Protein 9DEF (pdb70)

Structure (mmCIF, N/CA/C/O backbone):
data_9DEF
#
_entry.id   9DEF
#
_cell.length_a   31.157
_cell.length_b   46.019
_cell.length_c   92.941
_cell.angle_alpha   90.000
_cell.angle_beta   90.000
_cell.angle_gamma   90.000
#
_symmetry.space_group_name_H-M   'P 21 2 21'
#
loop_
_entity.id
_entity.type
_entity.pdbx_description
1 polymer Win
2 non-polymer 'ACETIC ACID'
3 non-polymer 'CHLORIDE ION'
4 water water
#
loop_
_atom_site.group_PDB
_atom_site.id
_atom_site.type_symbol
_atom_site.label_atom_id
_atom_site.label_alt_id
_atom_site.label_comp_id
_atom_site.label_asym_id
_atom_site.label_entity_id
_atom_site.label_seq_id
_atom_site.pdbx_PDB_ins_code
_atom_site.Cartn_x
_atom_site.Cartn_y
_atom_site.Cartn_z
_atom_site.occupancy
_atom_site.B_iso_or_equiv
_atom_site.auth_seq_id
_atom_site.auth_comp_id
_atom_site.auth_asym_id
_atom_site.auth_atom_id
_atom_site.pdbx_PDB_model_num
ATOM 1 N N . GLN A 1 11 ? 3.93000 3.08300 -7.08000 1.000 71.18214 8 GLN A N 1
ATOM 2 C CA . GLN A 1 11 ? 5.07100 3.15900 -6.17600 1.000 62.66315 8 GLN A CA 1
ATOM 3 C C . GLN A 1 11 ? 6.37500 2.80700 -6.87000 1.000 66.25763 8 GLN A C 1
ATOM 4 O O . GLN A 1 11 ? 6.54700 3.04000 -8.06800 1.000 71.58457 8 GLN A O 1
ATOM 10 N N . ALA A 1 12 ? 7.29800 2.24600 -6.09400 1.000 66.89324 9 ALA A N 1
ATOM 11 C CA . ALA A 1 12 ? 8.56100 1.72800 -6.61300 1.000 63.72799 9 ALA A CA 1
ATOM 12 C C . ALA A 1 12 ? 8.44900 0.26900 -7.01900 1.000 63.41630 9 ALA A C 1
ATOM 13 O O . ALA A 1 12 ? 9.39400 -0.50600 -6.83800 1.000 54.68866 9 ALA A O 1
ATOM 15 N N . VAL A 1 13 ? 7.30000 -0.12900 -7.57100 1.000 62.29204 10 VAL A N 1
ATOM 16 C CA . VAL A 1 13 ? 7.07600 -1.49800 -8.03000 1.000 62.09749 10 VAL A CA 1
ATOM 17 C C . VAL A 1 13 ? 7.60200 -1.65300 -9.44900 1.000 55.26920 10 VAL A C 1
ATOM 18 O O . VAL A 1 13 ? 7.37800 -2.68000 -10.10100 1.000 46.99800 10 VAL A O 1
ATOM 22 N N . GLU A 1 14 ? 8.28700 -0.62700 -9.94900 1.000 59.33762 11 GLU A N 1
ATOM 23 C CA . GLU A 1 14 ? 9.14200 -0.85500 -11.10200 1.000 59.81351 11 GLU A CA 1
ATOM 24 C C . GLU A 1 14 ? 10.34300 -1.71600 -10.74900 1.000 50.52327 11 GLU A C 1
ATOM 25 O O . GLU A 1 14 ? 11.06900 -2.13400 -11.65400 1.000 52.71062 11 GLU A O 1
ATOM 31 N N . ASP A 1 15 ? 10.57700 -1.96500 -9.45700 1.000 49.55475 12 ASP A N 1
ATOM 32 C CA . ASP A 1 15 ? 11.47800 -3.03900 -9.06100 1.000 57.93935 12 ASP A CA 1
ATOM 33 C C . ASP A 1 15 ? 10.97900 -4.37400 -9.58600 1.000 52.81104 12 ASP A C 1
ATOM 34 O O . ASP A 1 15 ? 11.75400 -5.16800 -10.13000 1.000 47.90277 12 ASP A O 1
ATOM 39 N N . PHE A 1 16 ? 9.67900 -4.63100 -9.43900 1.000 46.06540 13 PHE A N 1
ATOM 40 C CA . PHE A 1 16 ? 9.11200 -5.87100 -9.94700 1.000 46.53745 13 PHE A CA 1
ATOM 41 C C . PHE A 1 16 ? 9.33800 -6.00500 -11.44300 1.000 36.77282 13 PHE A C 1
ATOM 42 O O . PHE A 1 16 ? 9.79200 -7.04700 -11.92200 1.000 40.37143 13 PHE A O 1
ATOM 50 N N . LEU A 1 17 ? 8.99900 -4.96400 -12.20100 1.000 35.89191 14 LEU A N 1
ATOM 51 C CA . LEU A 1 17 ? 9.08400 -5.05600 -13.65300 1.000 39.48522 14 LEU A CA 1
ATOM 52 C C . LEU A 1 17 ? 10.51700 -5.26100 -14.12000 1.000 37.03549 14 LEU A C 1
ATOM 53 O O . LEU A 1 17 ? 10.75000 -5.90400 -15.15200 1.000 32.89039 14 LEU A O 1
ATOM 58 N N . ARG A 1 18 ? 11.48600 -4.73100 -13.37000 1.000 39.29317 15 ARG A N 1
ATOM 59 C CA . ARG A 1 18 ? 12.89400 -4.89600 -13.71700 1.000 42.68212 15 ARG A CA 1
ATOM 60 C C . ARG A 1 18 ? 13.34000 -6.33900 -13.52200 1.000 31.39574 15 ARG A C 1
ATOM 61 O O . ARG A 1 18 ? 13.75600 -7.00500 -14.47500 1.000 36.87649 15 ARG A O 1
ATOM 69 N N . VAL A 1 19 ? 13.25000 -6.84300 -12.29100 1.000 35.10178 16 VAL A N 1
ATOM 70 C CA . VAL A 1 19 ? 13.70900 -8.19900 -12.01200 1.000 36.06044 16 VAL A CA 1
ATOM 71 C C . VAL A 1 19 ? 12.84600 -9.22600 -12.73100 1.000 31.83892 16 VAL A C 1
ATOM 72 O O . VAL A 1 19 ? 13.33700 -10.29900 -13.09600 1.000 29.77344 16 VAL A O 1
ATOM 76 N N . HIS A 1 20 ? 11.55900 -8.93500 -12.95000 1.000 31.10286 17 HIS A N 1
ATOM 77 C CA . HIS A 1 20 ? 10.71700 -9.87700 -13.69200 1.000 25.48761 17 HIS A CA 1
ATOM 78 C C . HIS A 1 20 ? 11.24400 -10.06500 -15.10700 1.000 25.83660 17 HIS A C 1
ATOM 79 O O . HIS A 1 20 ? 11.53800 -11.18500 -15.53700 1.000 29.88259 17 HIS A O 1
ATOM 86 N N . SER A 1 21 ? 11.40800 -8.96300 -15.83000 1.000 24.02829 18 SER A N 1
ATOM 87 C CA . SER A 1 21 ? 11.98000 -9.00200 -17.16700 1.000 25.01807 18 SER A CA 1
ATOM 88 C C . SER A 1 21 ? 13.34800 -9.68400 -17.16300 1.000 27.63187 18 SER A C 1
ATOM 89 O O . SER A 1 21 ? 13.66400 -10.47400 -18.05900 1.000 25.34839 18 SER A O 1
ATOM 92 N N . GLU A 1 22 ? 14.16400 -9.40900 -16.14500 1.000 35.30071 19 GLU A N 1
ATOM 93 C CA . GLU A 1 22 ? 15.52000 -9.94900 -16.10500 1.000 30.21172 19 GLU A CA 1
ATOM 94 C C . GLU A 1 22 ? 15.51000 -11.47100 -15.98000 1.000 29.06322 19 GLU A C 1
ATOM 95 O O . GLU A 1 22 ? 16.20800 -12.17300 -16.72100 1.000 28.62210 19 GLU A O 1
ATOM 101 N N . LEU A 1 23 ? 14.72400 -12.00500 -15.05100 1.000 25.71829 20 LEU A N 1
ATOM 102 C CA . LEU A 1 23 ? 14.68100 -13.45200 -14.92000 1.000 25.16576 20 LEU A CA 1
ATOM 103 C C . LEU A 1 23 ? 14.01100 -14.07500 -16.13200 1.000 21.51389 20 LEU A C 1
ATOM 104 O O . LEU A 1 23 ? 14.46300 -15.10700 -16.62900 1.000 26.58682 20 LEU A O 1
ATOM 109 N N . VAL A 1 24 ? 12.92700 -13.46600 -16.62000 1.000 22.59723 21 VAL A N 1
ATOM 110 C CA . VAL A 1 24 ? 12.14900 -14.09800 -17.68200 1.000 23.15554 21 VAL A CA 1
ATOM 111 C C . VAL A 1 24 ? 12.99000 -14.27300 -18.93700 1.000 26.33393 21 VAL A C 1
ATOM 112 O O . VAL A 1 24 ? 13.02600 -15.36200 -19.52300 1.000 22.54761 21 VAL A O 1
ATOM 116 N N . HIS A 1 25 ? 13.68100 -13.21200 -19.37900 1.000 23.03649 22 HIS A N 1
ATOM 117 C CA . HIS A 1 25 ? 14.40500 -13.35900 -20.63600 1.000 22.77259 22 HIS A CA 1
ATOM 118 C C . HIS A 1 25 ? 15.56700 -14.32900 -20.47200 1.000 24.87360 22 HIS A C 1
ATOM 119 O O . HIS A 1 25 ? 15.85200 -15.10500 -21.39200 1.000 23.49692 22 HIS A O 1
ATOM 126 N N . ARG A 1 26 ? 16.18100 -14.35800 -19.28600 1.000 22.59368 23 ARG A N 1
ATOM 127 C CA A ARG A 1 26 ? 17.24100 -15.32300 -19.01600 0.505 27.18352 23 ARG A CA 1
ATOM 128 C CA B ARG A 1 26 ? 17.24400 -15.32300 -19.03200 0.495 27.16011 23 ARG A CA 1
ATOM 129 C C . ARG A 1 26 ? 16.71100 -16.75100 -19.10200 1.000 21.60305 23 ARG A C 1
ATOM 130 O O . ARG A 1 26 ? 17.25100 -17.59000 -19.83000 1.000 24.63270 23 ARG A O 1
ATOM 145 N N . LEU A 1 27 ? 15.63100 -17.04900 -18.36400 1.000 24.85563 24 LEU A N 1
ATOM 146 C CA . LEU A 1 27 ? 15.10300 -18.40700 -18.37700 1.000 24.52933 24 LEU A CA 1
ATOM 147 C C . LEU A 1 27 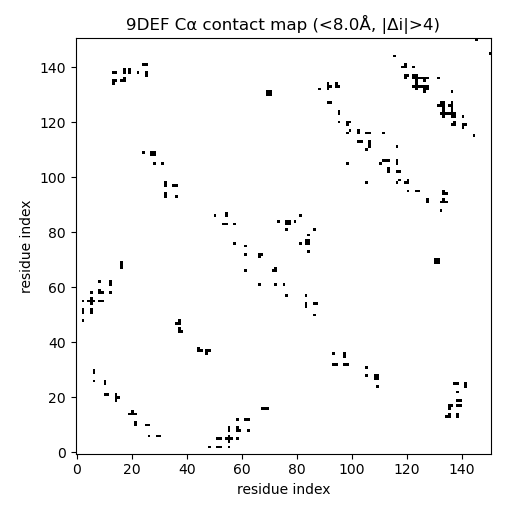? 14.52400 -18.77700 -19.73700 1.000 22.83676 24 LEU A C 1
ATOM 148 O O . LEU A 1 27 ? 14.53700 -19.95200 -20.11800 1.000 23.29374 24 LEU A O 1
ATOM 153 N N . ALA A 1 28 ? 14.03900 -17.79600 -20.49200 1.000 24.22844 25 ALA A N 1
ATOM 154 C CA . ALA A 1 28 ? 13.47300 -18.10500 -21.80000 1.000 24.01821 25 ALA A CA 1
ATOM 155 C C . ALA A 1 28 ? 14.54900 -18.48300 -22.80300 1.000 23.67671 25 ALA A C 1
ATOM 156 O O . ALA A 1 28 ? 14.26000 -19.17700 -23.78300 1.000 21.08566 25 ALA A O 1
ATOM 158 N N . GLY A 1 29 ? 15.76400 -17.97200 -22.62100 1.000 21.31581 26 GLY A N 1
ATOM 159 C CA . GLY A 1 29 ? 16.77700 -18.13100 -23.64500 1.000 23.49545 26 GLY A CA 1
ATOM 160 C C . GLY A 1 29 ? 16.73800 -17.08500 -24.73800 1.000 23.99163 26 GLY A C 1
ATOM 161 O O . GLY A 1 29 ? 17.28500 -17.31600 -25.82500 1.000 22.22782 26 GLY A O 1
ATOM 162 N N . ASP A 1 30 ? 16.11800 -15.90900 -24.46900 1.000 20.19058 27 ASP A N 1
ATOM 163 C CA . ASP A 1 30 ? 15.83700 -14.84000 -25.40100 1.000 23.51167 27 ASP A CA 1
ATOM 164 C C . ASP A 1 30 ? 16.63300 -13.59100 -25.04300 1.000 21.12106 27 ASP A C 1
ATOM 165 O O . ASP A 1 30 ? 16.92300 -13.35400 -23.86400 1.000 20.51101 27 ASP A O 1
ATOM 170 N N . PRO A 1 31 ? 16.93800 -12.74300 -26.01700 1.000 22.68515 28 PRO A N 1
ATOM 171 C CA . PRO A 1 31 ? 17.47600 -11.41700 -25.70400 1.000 27.68774 28 PRO A CA 1
ATOM 172 C C . PRO A 1 31 ? 16.37600 -10.53400 -25.13800 1.000 29.00890 28 PRO A C 1
ATOM 173 O O . PRO A 1 31 ? 15.18700 -10.80900 -25.36400 1.000 24.31616 28 PRO A O 1
ATOM 177 N N . PRO A 1 32 ? 16.73100 -9.48800 -24.38700 1.000 26.70956 29 PRO A N 1
ATOM 178 C CA . PRO A 1 32 ? 15.70600 -8.53000 -23.93100 1.000 27.14805 29 PRO A CA 1
ATOM 179 C C . PRO A 1 32 ? 14.89600 -8.03300 -25.10700 1.000 26.71218 29 PRO A C 1
ATOM 180 O O . PRO A 1 32 ? 15.41300 -7.91200 -26.21600 1.000 27.35408 29 PRO A O 1
ATOM 184 N N . ASP A 1 33 ? 13.60600 -7.77900 -24.86200 1.000 27.78289 30 ASP A N 1
ATOM 185 C CA . ASP A 1 33 ? 12.64100 -7.42600 -25.90400 1.000 27.07459 30 ASP A CA 1
ATOM 186 C C . ASP A 1 33 ? 11.77200 -6.27600 -25.41100 1.000 28.08077 30 ASP A C 1
ATOM 187 O O . ASP A 1 33 ? 11.04200 -6.42400 -24.42300 1.000 25.50923 30 ASP A O 1
ATOM 192 N N . GLU A 1 34 ? 11.82100 -5.14200 -26.09200 1.000 27.66698 31 GLU A N 1
ATOM 193 C CA . GLU A 1 34 ? 11.00400 -3.99900 -25.70100 1.000 28.16402 31 GLU A CA 1
ATOM 194 C C . GLU A 1 34 ? 9.50100 -4.32800 -25.73300 1.000 29.31982 31 GLU A C 1
ATOM 195 O O . GLU A 1 34 ? 8.74100 -3.81600 -24.96100 1.000 29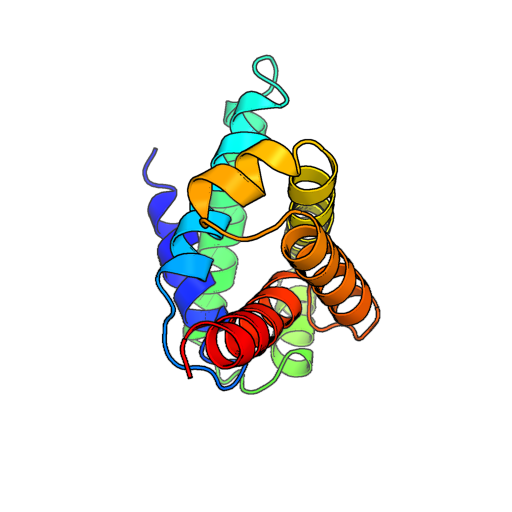.76673 31 GLU A O 1
ATOM 201 N N . LEU A 1 35 ? 9.08400 -5.17200 -26.65000 1.000 24.75898 32 LEU A N 1
ATOM 202 C CA . LEU A 1 35 ? 7.68800 -5.53600 -26.70700 1.000 28.64088 32 LEU A CA 1
ATOM 203 C C . LEU A 1 35 ? 7.23900 -6.29200 -25.47300 1.000 27.21924 32 LEU A C 1
ATOM 204 O O . LEU A 1 35 ? 6.15000 -6.12000 -25.02900 1.000 26.14821 32 LEU A O 1
ATOM 209 N N . PHE A 1 36 ? 8.08600 -7.13100 -24.91500 1.000 23.78308 33 PHE A N 1
ATOM 210 C CA . PHE A 1 36 ? 7.67200 -7.85000 -23.74400 1.000 29.73589 33 PHE A CA 1
ATOM 211 C C . PHE A 1 36 ? 7.56000 -6.89100 -22.59500 1.000 2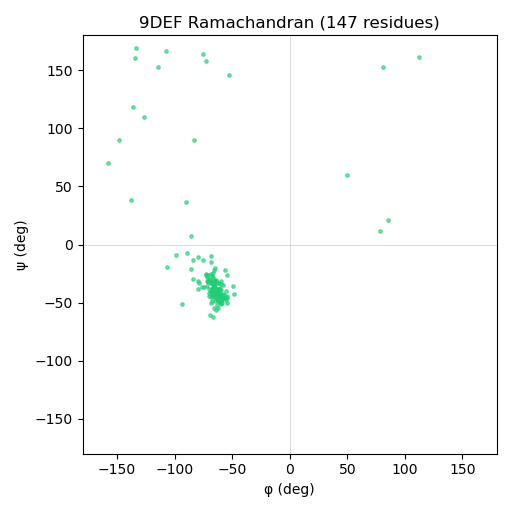6.35005 33 PHE A C 1
ATOM 212 O O . PHE A 1 36 ? 6.63700 -6.90400 -21.86300 1.000 22.29074 33 PHE A O 1
ATOM 220 N N . GLN A 1 37 ? 8.54800 -6.01300 -22.46200 1.000 26.32798 34 GLN A N 1
ATOM 221 C CA . GLN A 1 37 ? 8.54200 -5.02800 -21.38300 1.000 22.56317 34 GLN A CA 1
ATOM 222 C C . GLN A 1 37 ? 7.28100 -4.16200 -21.41200 1.000 23.13980 34 GLN A C 1
ATOM 223 O O . GLN A 1 37 ? 6.67800 -3.88600 -20.37500 1.000 24.55895 34 GLN A O 1
ATOM 229 N N . ARG A 1 38 ? 6.90000 -3.73600 -22.61200 1.000 20.48079 35 ARG A N 1
ATOM 230 C CA . ARG A 1 38 ? 5.71500 -2.91100 -22.79500 1.000 24.74202 35 ARG A CA 1
ATOM 231 C C . ARG A 1 38 ? 4.47200 -3.68500 -22.37800 1.000 25.77107 35 ARG A C 1
ATOM 232 O O . ARG A 1 38 ? 3.58900 -3.14800 -21.70900 1.000 24.11773 35 ARG A O 1
ATOM 240 N N . LEU A 1 39 ?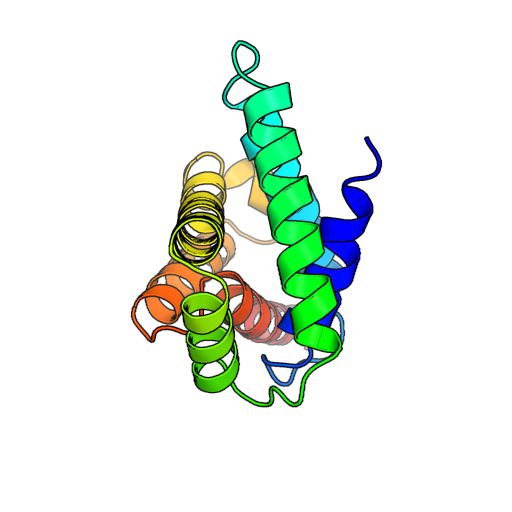 4.40500 -4.95200 -22.77400 1.000 24.77048 36 LEU A N 1
ATOM 241 C CA . LEU A 1 39 ? 3.26900 -5.79900 -22.42800 1.000 24.30507 36 LEU A CA 1
ATOM 242 C C . LEU A 1 39 ? 3.24200 -6.05700 -20.92500 1.000 24.94658 36 LEU A C 1
ATOM 243 O O . LEU A 1 39 ? 2.17700 -6.10700 -20.30900 1.000 25.47825 36 LEU A O 1
ATOM 248 N N . ASP A 1 40 ? 4.40500 -6.22800 -20.32600 1.000 24.16987 37 ASP A N 1
ATOM 249 C CA . ASP A 1 40 ? 4.50100 -6.47300 -18.90600 1.000 23.77205 37 ASP A CA 1
ATOM 250 C C . ASP A 1 40 ? 3.99800 -5.24300 -18.16000 1.000 27.12860 37 ASP A C 1
ATOM 251 O O . ASP A 1 40 ? 3.26100 -5.35200 -17.25800 1.000 30.36364 37 ASP A O 1
ATOM 256 N N . ARG A 1 41 ? 4.41300 -4.06900 -18.55400 1.000 29.91135 38 ARG A N 1
ATOM 257 C CA . ARG A 1 41 ? 3.90200 -2.87600 -17.88200 1.000 32.78890 38 ARG A CA 1
ATOM 258 C C . ARG A 1 41 ? 2.39000 -2.74900 -18.06100 1.000 29.36553 38 ARG A C 1
ATOM 259 O O . ARG A 1 41 ? 1.68400 -2.35800 -17.12600 1.000 30.33515 38 ARG A O 1
ATOM 267 N N . PHE A 1 42 ? 1.87700 -3.08500 -19.25300 1.000 31.44659 39 PHE A N 1
ATOM 268 C CA . PHE A 1 42 ? 0.43100 -3.04500 -19.49600 1.000 29.69828 39 PHE A CA 1
ATOM 269 C C . PHE A 1 42 ? -0.31800 -4.03000 -18.60500 1.000 33.33576 39 PHE A C 1
ATOM 270 O O . PHE A 1 42 ? -1.41600 -3.73000 -18.11400 1.000 30.83232 39 PHE A O 1
ATOM 278 N N . VAL A 1 43 ? 0.23800 -5.22800 -18.41900 1.000 25.54213 40 VAL A N 1
ATOM 279 C CA . VAL A 1 43 ? -0.39400 -6.21800 -17.55600 1.000 28.55231 40 VAL A CA 1
ATOM 280 C C . VAL A 1 43 ? -0.45500 -5.71500 -16.11700 1.000 31.21445 40 VAL A C 1
ATOM 281 O O . VAL A 1 43 ? -1.53200 -5.67400 -15.50700 1.000 34.11757 40 VAL A O 1
ATOM 285 N N . THR A 1 44 ? 0.69200 -5.28300 -15.56700 1.000 33.28027 41 THR A N 1
ATOM 286 C CA . THR A 1 44 ? 0.71100 -4.83100 -14.17600 1.000 31.26262 41 THR A CA 1
ATOM 287 C C . THR A 1 44 ? -0.18900 -3.61700 -13.96800 1.000 32.00471 41 THR A C 1
ATOM 288 O O . THR A 1 44 ? -0.79200 -3.46600 -12.89900 1.000 35.58119 41 THR A O 1
ATOM 292 N N . ASP A 1 45 ? -0.30600 -2.74400 -14.96900 1.000 34.36938 42 ASP A N 1
ATOM 293 C CA . ASP A 1 45 ? -1.24300 -1.63400 -14.82400 1.000 38.82783 42 ASP A CA 1
ATOM 294 C C . ASP A 1 45 ? -2.68400 -2.10600 -14.91900 1.000 41.09305 42 ASP A C 1
ATOM 295 O O . ASP A 1 45 ? -3.55700 -1.57000 -14.22700 1.000 42.94627 42 ASP A O 1
ATOM 300 N N . ALA A 1 46 ? -2.95300 -3.10600 -15.76000 1.000 35.65451 43 ALA A N 1
ATOM 301 C CA . ALA A 1 46 ? -4.30900 -3.63000 -15.86500 1.000 34.70053 43 ALA A CA 1
ATOM 302 C C . ALA A 1 46 ? -4.75000 -4.29700 -14.57200 1.000 39.88500 43 ALA A C 1
ATOM 303 O O . ALA A 1 46 ? -5.93000 -4.23000 -14.21200 1.000 40.17540 43 ALA A O 1
ATOM 305 N N . ILE A 1 47 ? -3.82500 -4.94400 -13.86500 1.000 40.74530 44 ILE A N 1
ATOM 306 C CA . ILE A 1 47 ? -4.16600 -5.56800 -12.59300 1.000 43.78014 44 ILE A CA 1
ATOM 307 C C . ILE A 1 47 ? -4.38600 -4.51200 -11.51300 1.000 47.29453 44 ILE A C 1
ATOM 308 O O . ILE A 1 47 ? -5.11700 -4.74400 -10.54400 1.000 49.30824 44 ILE A O 1
ATOM 313 N N . ILE A 1 48 ? -3.77300 -3.33700 -11.66400 1.000 47.58153 45 ILE A N 1
ATOM 314 C CA . ILE A 1 48 ? -3.94000 -2.26500 -10.68800 1.000 49.47869 45 ILE A CA 1
ATOM 315 C C . ILE A 1 48 ? -5.25600 -1.52000 -10.90600 1.000 58.64350 45 ILE A C 1
ATOM 316 O O . ILE A 1 48 ? -5.93700 -1.14700 -9.94500 1.000 65.33269 45 ILE A O 1
ATOM 321 N N . GLU A 1 49 ? -5.65300 -1.31100 -12.16300 1.000 56.78042 46 GLU A N 1
ATOM 322 C CA . GLU A 1 49 ? -6.92300 -0.65600 -12.45300 1.000 59.42259 46 GLU A CA 1
ATOM 323 C C . GLU A 1 49 ? -8.11300 -1.60700 -12.42600 1.000 63.97836 46 GLU A C 1
ATOM 324 O O . GLU A 1 49 ? -9.25800 -1.14100 -12.41600 1.000 69.49760 46 GLU A O 1
ATOM 330 N N . GLY A 1 50 ? -7.87500 -2.92000 -12.42600 1.000 59.51375 47 GLY A N 1
ATOM 331 C CA . GLY A 1 50 ? -8.97100 -3.87300 -12.39100 1.000 62.13481 47 GLY A CA 1
ATOM 332 C C . GLY A 1 50 ? -9.77800 -3.82400 -11.11300 1.000 67.24133 47 GLY A C 1
ATOM 333 O O . GLY A 1 50 ? -10.93000 -4.27400 -11.09600 1.000 68.03216 47 GLY A O 1
ATOM 334 N N . ASN A 1 51 ? -9.20300 -3.28000 -10.04300 1.000 65.79797 48 ASN A N 1
ATOM 335 C CA . ASN A 1 51 ? -9.88800 -3.18200 -8.75600 1.000 72.85643 48 ASN A CA 1
ATOM 336 C C . ASN A 1 51 ? -9.38900 -1.93100 -8.05400 1.000 69.26379 48 ASN A C 1
ATOM 337 O O . ASN A 1 51 ? -8.39800 -1.96700 -7.31300 1.000 75.66078 48 ASN A O 1
ATOM 342 N N . PRO A 1 52 ? -10.05000 -0.79000 -8.27000 1.000 72.94641 49 PRO A N 1
ATOM 343 C CA . PRO A 1 52 ? -9.62700 0.43000 -7.56800 1.000 71.85388 49 PRO A CA 1
ATOM 344 C C . PRO A 1 52 ? -9.95600 0.39100 -6.09000 1.000 71.92242 49 PRO A C 1
ATOM 345 O O . PRO A 1 52 ? -9.27800 1.05500 -5.29500 1.000 65.65717 49 PRO A O 1
ATOM 349 N N . GLU A 1 53 ? -10.98300 -0.37000 -5.70300 0.820 69.18437 50 GLU A N 1
ATOM 350 C CA . GLU A 1 53 ? -11.31900 -0.57200 -4.30200 0.820 72.36927 50 GLU A CA 1
ATOM 351 C C . GLU A 1 53 ? -10.27000 -1.39300 -3.56800 0.820 72.69715 50 GLU A C 1
ATOM 352 O O . GLU A 1 53 ? -10.27800 -1.41900 -2.33300 0.820 75.86736 50 GLU A O 1
ATOM 358 N N . ARG A 1 54 ? -9.37900 -2.06500 -4.29500 1.000 72.64859 51 ARG A N 1
ATOM 359 C CA . ARG A 1 54 ? -8.33700 -2.90600 -3.71500 1.000 69.88379 51 ARG A CA 1
ATOM 360 C C . ARG A 1 54 ? -7.02800 -2.69500 -4.45100 1.000 65.67767 51 ARG A C 1
ATOM 361 O O . ARG A 1 54 ? -6.27700 -3.64400 -4.69600 1.000 68.01817 51 ARG A O 1
ATOM 369 N N . ARG A 1 55 ? -6.74200 -1.45000 -4.82900 1.000 65.20987 52 ARG A N 1
ATOM 370 C CA . ARG A 1 55 ? -5.54900 -1.17500 -5.62400 1.000 68.40138 52 ARG A CA 1
ATOM 371 C C . ARG A 1 55 ? -4.27600 -1.46100 -4.83300 1.000 68.72694 52 ARG A C 1
ATOM 372 O O . ARG A 1 55 ? -3.41300 -2.22800 -5.27500 1.000 63.47154 52 ARG A O 1
ATOM 380 N N . ASP A 1 56 ? -4.14100 -0.85200 -3.65400 1.000 69.53698 53 ASP A N 1
ATOM 381 C CA . ASP A 1 56 ? -2.89800 -0.98800 -2.90200 1.000 67.34096 53 ASP A CA 1
ATOM 382 C C . ASP A 1 56 ? -2.69900 -2.40800 -2.39000 1.000 61.12099 53 ASP A C 1
ATOM 383 O O . ASP A 1 56 ? -1.55900 -2.83100 -2.17400 1.000 62.17863 53 ASP A O 1
ATOM 388 N N . GLU A 1 57 ? -3.78600 -3.15800 -2.19900 1.000 56.56288 54 GLU A N 1
ATOM 389 C CA . GLU A 1 57 ? -3.65800 -4.58600 -1.93000 1.000 61.28149 54 GLU A CA 1
ATOM 390 C C . GLU A 1 57 ? -3.02300 -5.31100 -3.11300 1.000 66.95486 54 GLU A C 1
ATOM 391 O O . GLU A 1 57 ? -2.18600 -6.20300 -2.92800 1.000 68.15783 54 GLU A O 1
ATOM 397 N N . ILE A 1 58 ? -3.40700 -4.93400 -4.33600 1.000 66.98809 55 ILE A N 1
ATOM 398 C CA . ILE A 1 58 ? -2.81100 -5.52300 -5.53400 1.000 63.29825 55 ILE A CA 1
ATOM 399 C C . ILE A 1 58 ? -1.35300 -5.10300 -5.66900 1.000 64.80222 55 ILE A C 1
ATOM 400 O O . ILE A 1 58 ? -0.47300 -5.92600 -5.95200 1.000 65.90400 55 ILE A O 1
ATOM 405 N N . LYS A 1 59 ? -1.07800 -3.81300 -5.46700 1.000 58.66274 56 LYS A N 1
ATOM 406 C CA . LYS A 1 59 ? 0.26600 -3.29600 -5.69700 1.000 63.67557 56 LYS A CA 1
ATOM 407 C C . LYS A 1 59 ? 1.26800 -3.85200 -4.69400 1.000 63.03340 56 LYS A C 1
ATOM 408 O O . LYS A 1 59 ? 2.46300 -3.93800 -4.99900 1.000 68.57722 56 LYS A O 1
ATOM 414 N N . ALA A 1 60 ? 0.81600 -4.23200 -3.49900 1.000 58.81028 57 ALA A N 1
ATOM 415 C CA . ALA A 1 60 ? 1.73800 -4.81500 -2.53400 1.000 66.44416 57 ALA A CA 1
ATOM 416 C C . ALA A 1 60 ? 1.90900 -6.31500 -2.71900 1.000 64.53032 57 ALA A C 1
ATOM 417 O O . ALA A 1 60 ? 2.91000 -6.86900 -2.25300 1.000 63.61571 57 ALA A O 1
ATOM 419 N N . ASP A 1 61 ? 0.95700 -6.98600 -3.37400 1.000 62.08034 58 ASP A N 1
ATOM 420 C CA . ASP A 1 61 ? 1.24100 -8.32600 -3.87200 1.000 67.23344 58 ASP A CA 1
ATOM 421 C C . ASP A 1 61 ? 2.43100 -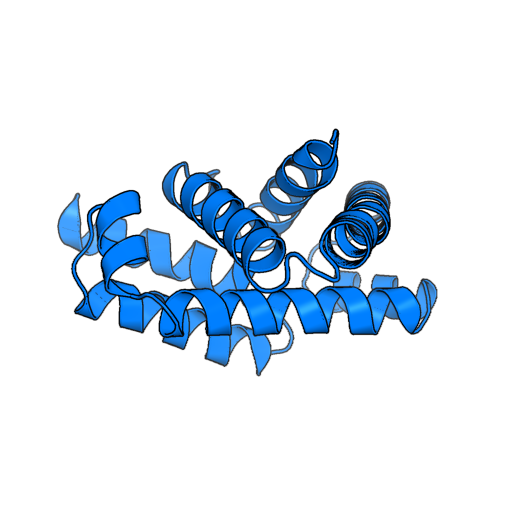8.30700 -4.82400 1.000 62.79000 58 ASP A C 1
ATOM 422 O O . ASP A 1 61 ? 3.22500 -9.25500 -4.84800 1.000 54.95494 58 ASP A O 1
ATOM 427 N N . LEU A 1 62 ? 2.57300 -7.23200 -5.60500 1.000 57.63623 59 LEU A N 1
ATOM 428 C CA . LEU A 1 62 ? 3.73400 -7.08300 -6.47400 1.000 55.46712 59 LEU A CA 1
ATOM 429 C C . LEU A 1 62 ? 5.00300 -6.87000 -5.66100 1.000 58.68819 59 LEU A C 1
ATOM 430 O O . LEU A 1 62 ? 6.06600 -7.40100 -6.00600 1.000 52.46458 59 LEU A O 1
ATOM 435 N N . ALA A 1 63 ? 4.91300 -6.08400 -4.58600 1.000 60.75133 60 ALA A N 1
ATOM 436 C CA . ALA A 1 63 ? 6.08800 -5.82700 -3.76000 1.000 58.48905 60 ALA A CA 1
ATOM 437 C C . ALA A 1 63 ? 6.65000 -7.12200 -3.19000 1.000 53.44459 60 ALA A C 1
ATOM 438 O O . ALA A 1 63 ? 7.86900 -7.32300 -3.16500 1.000 53.49502 60 ALA A O 1
ATOM 440 N N . ARG A 1 64 ? 5.78000 -8.03900 -2.78900 1.000 57.44488 61 ARG A N 1
ATOM 441 C CA . ARG A 1 64 ? 6.21100 -9.31700 -2.25100 1.000 56.70565 61 ARG A CA 1
ATOM 442 C C . ARG A 1 64 ? 6.77500 -10.19300 -3.38500 1.000 61.36749 61 ARG A C 1
ATOM 443 O O . ARG A 1 64 ? 7.62400 -11.02300 -3.14600 1.000 55.86619 61 ARG A O 1
ATOM 451 N N . ALA A 1 65 ? 6.24300 -10.02900 -4.59300 1.000 60.79414 62 ALA A N 1
ATOM 452 C CA . ALA A 1 65 ? 6.76900 -10.72600 -5.76200 1.000 56.99253 62 ALA A CA 1
ATOM 453 C C . ALA A 1 65 ? 8.03300 -10.06400 -6.29300 1.000 54.03066 62 ALA A C 1
ATOM 454 O O . ALA A 1 65 ? 8.90400 -10.74700 -6.84400 1.000 59.31543 62 ALA A O 1
ATOM 456 N N . ALA A 1 66 ? 8.14000 -8.76700 -6.19100 1.000 55.35308 63 ALA A N 1
ATOM 457 C CA . ALA A 1 66 ? 9.36000 -8.16800 -6.67200 1.000 53.87874 63 ALA A CA 1
ATOM 458 C C . ALA A 1 66 ? 10.52100 -8.61300 -5.78700 1.000 58.55459 63 ALA A C 1
ATOM 459 O O . ALA A 1 66 ? 11.65500 -8.59300 -6.20000 1.000 52.18656 63 ALA A O 1
ATOM 461 N N . ARG A 1 67 ? 10.21200 -8.97900 -4.54700 1.000 60.66795 64 ARG A N 1
ATOM 462 C CA . ARG A 1 67 ? 11.23500 -9.42500 -3.60900 1.000 57.25007 64 ARG A CA 1
ATOM 463 C C . ARG A 1 67 ? 11.58700 -10.87600 -3.89800 1.000 56.09950 64 ARG A C 1
ATOM 464 O O . ARG A 1 67 ? 12.72200 -11.30900 -3.70100 1.000 58.73122 64 ARG A O 1
ATOM 472 N N . VAL A 1 68 ? 10.59300 -11.61900 -4.36900 1.000 56.52603 65 VAL A N 1
ATOM 473 C CA . VAL A 1 68 ? 10.75600 -13.00400 -4.70400 1.000 54.18172 65 VAL A CA 1
ATOM 474 C C . VAL A 1 68 ? 11.66300 -13.15900 -5.93100 1.000 50.32800 65 VAL A C 1
ATOM 475 O O . VAL A 1 68 ? 12.58900 -13.92700 -5.89200 1.000 50.57179 65 VAL A O 1
ATOM 479 N N . PHE A 1 69 ? 11.39500 -12.43000 -7.00700 1.000 49.47032 66 PHE A N 1
ATOM 480 C CA . PHE A 1 69 ? 12.24100 -12.48100 -8.19300 1.000 48.73456 66 PHE A CA 1
ATOM 481 C C . PHE A 1 69 ? 13.62900 -11.92600 -7.92200 1.000 45.62852 66 PHE A C 1
ATOM 482 O O . PHE A 1 69 ? 14.60100 -12.40900 -8.50600 1.000 45.93137 66 PHE A O 1
ATOM 490 N N . GLY A 1 70 ? 13.74300 -10.91600 -7.05600 1.000 52.17541 67 GLY A N 1
ATOM 491 C CA . GLY A 1 70 ? 15.06100 -10.42600 -6.68000 1.000 43.48906 67 GLY A CA 1
ATOM 492 C C . GLY A 1 70 ? 15.90500 -11.49600 -6.01500 1.000 45.97029 67 GLY A C 1
ATOM 493 O O . GLY A 1 70 ? 17.05700 -11.72300 -6.39200 1.000 49.36511 67 GLY A O 1
ATOM 494 N N . GLU A 1 71 ? 15.33800 -12.17500 -5.01700 1.000 44.99571 68 GLU A N 1
ATOM 495 C CA . GLU A 1 71 ? 16.04500 -13.28100 -4.38300 1.000 50.24586 68 GLU A CA 1
ATOM 496 C C . GLU A 1 71 ? 16.34700 -14.39700 -5.37600 1.000 53.86945 68 GLU A C 1
ATOM 497 O O . GLU A 1 71 ? 17.43300 -14.98900 -5.32800 1.000 44.84601 68 GLU A O 1
ATOM 503 N N . ALA A 1 72 ? 15.40600 -14.68500 -6.28400 1.000 50.21963 69 ALA A N 1
ATOM 504 C CA . ALA A 1 72 ? 15.62700 -15.68900 -7.32000 1.000 44.42011 69 ALA A CA 1
ATOM 505 C C . ALA A 1 72 ? 16.89600 -15.40400 -8.11300 1.000 38.11918 69 ALA A C 1
ATOM 506 O O . ALA A 1 72 ? 17.67800 -16.31800 -8.39700 1.000 37.74316 69 ALA A O 1
ATOM 508 N N . LEU A 1 73 ? 17.11100 -14.14300 -8.48900 1.000 35.69575 70 LEU A N 1
ATOM 509 C CA . LEU A 1 73 ? 18.30400 -13.80100 -9.24800 1.000 40.29283 70 LEU A CA 1
ATOM 510 C C . LEU A 1 73 ? 19.57700 -14.00200 -8.43100 1.000 37.22915 70 LEU A C 1
ATOM 511 O O . LEU A 1 73 ? 20.64200 -14.20100 -9.01900 1.000 44.22099 70 LEU A O 1
ATOM 516 N N . GLU A 1 74 ? 19.47900 -13.99900 -7.09600 1.000 40.87565 71 GLU A N 1
ATOM 517 C CA . GLU A 1 74 ? 20.61800 -14.23100 -6.21100 1.000 46.08309 71 GLU A CA 1
ATOM 518 C C . GLU A 1 74 ? 20.97500 -15.70400 -6.06200 1.000 48.56339 71 GLU A C 1
ATOM 519 O O . GLU A 1 74 ? 22.02300 -16.01200 -5.48400 1.000 47.47208 71 GLU A O 1
ATOM 525 N N . ARG A 1 75 ? 20.13100 -16.61600 -6.52900 1.000 43.62262 72 ARG A N 1
ATOM 526 C CA . ARG A 1 75 ? 20.38100 -18.04300 -6.40800 1.000 40.60494 72 ARG A CA 1
ATOM 527 C C . ARG A 1 75 ? 20.74300 -18.63300 -7.76500 1.000 44.80331 72 ARG A C 1
ATOM 528 O O . ARG A 1 75 ? 20.58200 -18.00400 -8.81500 1.000 46.99285 72 ARG A O 1
ATOM 536 N N . ASP A 1 76 ? 21.25200 -19.86200 -7.72500 1.000 46.37664 73 ASP A N 1
ATOM 537 C CA . ASP A 1 76 ? 21.64500 -20.58900 -8.93000 1.000 43.55267 73 ASP A CA 1
ATOM 538 C C . ASP A 1 76 ? 20.40700 -21.24600 -9.52200 1.000 39.72203 73 ASP A C 1
ATOM 539 O O . ASP A 1 76 ? 20.06300 -22.38500 -9.20500 1.000 40.58101 73 ASP A O 1
ATOM 544 N N . ILE A 1 77 ? 19.73500 -20.52100 -10.40700 1.000 42.79320 74 ILE A N 1
ATOM 545 C CA . ILE A 1 77 ? 18.47000 -20.96100 -10.98000 1.000 35.89872 74 ILE A CA 1
ATOM 546 C C . ILE A 1 77 ? 18.60400 -20.90100 -12.49000 1.000 37.23748 74 ILE A C 1
ATOM 547 O O . ILE A 1 77 ? 18.65400 -19.80800 -13.06900 1.000 42.70662 74 ILE A O 1
ATOM 552 N N . THR A 1 78 ? 18.65800 -22.07000 -13.13100 1.000 29.28272 75 THR A N 1
ATOM 553 C CA . THR A 1 78 ? 18.85200 -22.12500 -14.57000 1.000 32.00379 75 THR A CA 1
ATOM 554 C C . THR A 1 78 ? 17.59100 -22.50400 -15.33600 1.000 34.56492 75 THR A C 1
ATOM 555 O O . THR A 1 78 ? 17.51400 -22.21400 -16.53400 1.000 30.08826 75 THR A O 1
ATOM 559 N N . THR A 1 79 ? 16.59900 -23.10100 -14.68500 1.000 25.23460 76 THR A N 1
ATOM 560 C CA . THR A 1 79 ? 15.38800 -23.56200 -15.34300 1.000 20.58359 76 THR A CA 1
ATOM 561 C C . THR A 1 79 ? 14.15300 -23.15400 -14.55600 1.000 24.74244 76 THR A C 1
ATOM 562 O O . THR A 1 79 ? 14.22600 -22.86400 -13.35600 1.000 25.10380 76 THR A O 1
ATOM 566 N N . PRO A 1 80 ? 12.99700 -23.15300 -15.20500 1.000 21.58910 77 PRO A N 1
ATOM 567 C CA . PRO A 1 80 ? 11.73000 -23.05600 -14.45400 1.000 20.19852 77 PRO A CA 1
ATOM 568 C C . PRO A 1 80 ? 11.60700 -24.03800 -13.29100 1.000 21.65655 77 PRO A C 1
ATOM 569 O O . PRO A 1 80 ? 11.05200 -23.64400 -12.26000 1.000 27.44544 77 PRO A O 1
ATOM 573 N N . GLU A 1 81 ? 12.13100 -25.26900 -13.38200 1.000 21.46812 78 GLU A N 1
ATOM 574 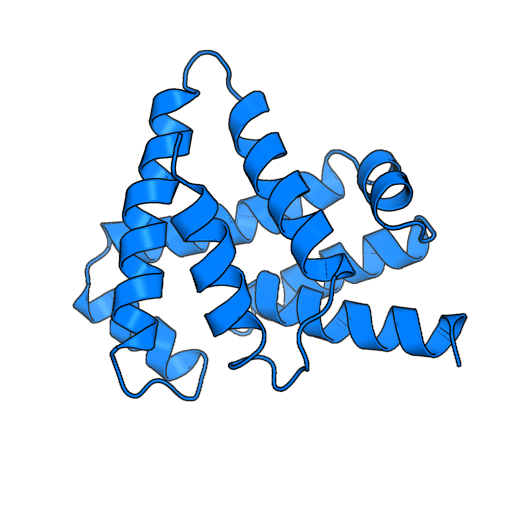C CA . GLU A 1 81 ? 12.00200 -26.18900 -12.25000 1.000 21.80182 78 GLU A CA 1
ATOM 575 C C . GLU A 1 81 ? 12.76600 -25.69700 -11.02800 1.000 27.23193 78 GLU A C 1
ATOM 576 O O . GLU A 1 81 ? 12.27300 -25.82100 -9.89900 1.000 27.72549 78 GLU A O 1
ATOM 582 N N . ASP A 1 82 ? 13.99600 -25.19600 -11.22500 1.000 25.47901 79 ASP A N 1
ATOM 583 C CA . ASP A 1 82 ? 14.72400 -24.52800 -10.14300 1.000 28.71573 79 ASP A CA 1
ATOM 584 C C . ASP A 1 82 ? 13.91000 -23.39400 -9.53900 1.000 30.67147 79 ASP A C 1
ATOM 585 O O . ASP A 1 82 ? 13.87100 -23.22500 -8.31500 1.000 28.49668 79 ASP A O 1
ATOM 590 N N . PHE A 1 83 ? 13.30500 -22.56600 -10.38200 1.000 21.95535 80 PHE A N 1
ATOM 591 C CA . PHE A 1 83 ? 12.54700 -21.44100 -9.85400 1.000 28.68258 80 PHE A CA 1
ATOM 592 C C . PHE A 1 83 ? 11.32700 -21.92700 -9.07600 1.000 29.19635 80 PHE A C 1
ATOM 593 O O . PHE A 1 83 ? 11.02400 -21.40100 -7.99700 1.000 32.66554 80 PHE A O 1
ATOM 601 N N . ASN A 1 84 ? 10.64200 -22.96100 -9.58700 1.000 31.48015 81 ASN A N 1
ATOM 602 C CA . ASN A 1 84 ? 9.51300 -23.55200 -8.86700 1.000 31.73498 81 ASN A CA 1
ATOM 603 C C . ASN A 1 84 ? 9.94600 -24.12400 -7.52300 1.000 35.68776 81 ASN A C 1
ATOM 604 O O . ASN A 1 84 ? 9.20900 -24.03400 -6.53400 1.000 37.35578 81 ASN A O 1
ATOM 609 N N . ALA A 1 85 ? 11.12900 -24.73900 -7.47600 1.000 29.87454 82 ALA A N 1
ATOM 610 C CA . ALA A 1 85 ? 11.65100 -25.25700 -6.21300 1.000 33.42566 82 ALA A CA 1
ATOM 611 C C . ALA A 1 85 ? 11.98400 -24.12400 -5.25400 1.000 35.90190 82 ALA A C 1
ATOM 612 O O . ALA A 1 85 ? 11.76900 -24.24300 -4.04300 1.000 40.81613 82 ALA A O 1
ATOM 614 N N . PHE A 1 86 ? 12.52300 -23.02100 -5.77700 1.000 35.22625 83 PHE A N 1
ATOM 615 C CA . PHE A 1 86 ? 12.82300 -21.87200 -4.93300 1.000 37.97333 83 PHE A CA 1
ATOM 616 C C . PHE A 1 86 ? 11.55300 -21.27300 -4.35200 1.000 43.88762 83 PHE A C 1
ATOM 617 O O . PHE A 1 86 ? 11.54800 -20.83400 -3.19600 1.000 41.51014 83 PHE A O 1
ATOM 625 N N . LEU A 1 87 ? 10.46800 -21.25600 -5.13600 1.000 38.60688 84 LEU A N 1
ATOM 626 C CA . LEU A 1 87 ? 9.18100 -20.81000 -4.61100 1.000 42.96766 84 LEU A CA 1
ATOM 627 C C . LEU A 1 87 ? 8.73200 -21.66700 -3.43200 1.000 40.33110 84 LEU A C 1
ATOM 628 O O . LEU A 1 87 ? 8.32000 -21.12800 -2.39900 1.000 53.05086 84 LEU A O 1
ATOM 633 N N . ARG A 1 88 ? 8.79200 -22.99700 -3.56200 1.000 43.26509 85 ARG A N 1
ATOM 634 C CA . ARG A 1 88 ? 8.37200 -23.86100 -2.45700 1.000 45.85824 85 ARG A CA 1
ATOM 635 C C . ARG A 1 88 ? 9.18200 -23.58300 -1.19300 1.000 50.26738 85 ARG A C 1
ATOM 636 O O . ARG A 1 88 ? 8.61300 -23.44000 -0.10300 1.000 46.59169 85 ARG A O 1
ATOM 644 N N . GLU A 1 89 ? 10.51300 -23.50500 -1.31700 1.000 49.27508 86 GLU A N 1
ATOM 645 C CA . GLU A 1 89 ? 11.35200 -23.10300 -0.19000 1.000 45.54273 86 GLU A CA 1
ATOM 646 C C . GLU A 1 89 ? 10.94100 -21.74900 0.37100 1.000 51.57967 86 GLU A C 1
ATOM 647 O O . GLU A 1 89 ? 11.25300 -21.44200 1.52700 1.000 54.46672 86 GLU A O 1
ATOM 653 N N . LEU A 1 90 ? 10.25600 -20.93100 -0.42700 1.000 49.31104 87 LEU A N 1
ATOM 654 C CA . LEU A 1 90 ? 9.83000 -19.61500 0.02400 1.000 56.89839 87 LEU A CA 1
ATOM 655 C C . LEU A 1 90 ? 8.52200 -19.68200 0.80300 1.000 46.78029 87 LEU A C 1
ATOM 656 O O . LEU A 1 90 ? 8.31600 -18.88700 1.72500 1.000 62.87223 87 LEU A O 1
ATOM 661 N N . GLY A 1 91 ? 7.69300 -20.65900 0.46800 1.000 50.93652 88 GLY A N 1
ATOM 662 C CA . GLY A 1 91 ? 6.42200 -20.89700 1.12600 1.000 55.12163 88 GLY A CA 1
ATOM 663 C C . GLY A 1 91 ? 5.25600 -20.62300 0.21500 1.000 55.46623 88 GLY A C 1
ATOM 664 O O . GLY A 1 91 ? 5.42800 -19.95700 -0.77700 1.000 55.21521 88 GLY A O 1
ATOM 665 N N . PRO A 1 92 ? 4.06600 -21.14300 0.54300 1.000 54.70134 89 PRO A N 1
ATOM 666 C CA . PRO A 1 92 ? 2.87100 -20.91700 -0.26700 1.000 51.35991 89 PRO A CA 1
ATOM 667 C C . PRO A 1 92 ? 2.48100 -19.49000 -0.56600 1.000 54.64735 89 PRO A C 1
ATOM 668 O O . PRO A 1 92 ? 1.85200 -19.32400 -1.59700 1.000 57.52760 89 PRO A O 1
ATOM 672 N N . GLU A 1 93 ? 2.81700 -18.49600 0.24500 1.000 47.16956 90 GLU A N 1
ATOM 673 C CA . GLU A 1 93 ? 2.45400 -17.13100 -0.12700 1.000 58.61749 90 GLU A CA 1
ATOM 674 C C . GLU A 1 93 ? 3.12300 -16.79400 -1.45200 1.000 54.84873 90 GLU A C 1
ATOM 675 O O . GLU A 1 93 ? 2.49400 -16.31600 -2.36500 1.000 52.45170 90 GLU A O 1
ATOM 681 N N . ALA A 1 94 ? 4.38000 -17.14200 -1.59300 1.000 53.33251 91 ALA A N 1
ATOM 682 C CA . ALA A 1 94 ? 5.07400 -16.76100 -2.81700 1.000 48.82116 91 ALA A CA 1
ATOM 683 C C . ALA A 1 94 ? 4.67200 -17.63200 -4.00300 1.000 48.04955 91 ALA A C 1
ATOM 684 O O . ALA A 1 94 ? 4.59900 -17.12900 -5.13000 1.000 47.09098 91 ALA A O 1
ATOM 686 N N . VAL A 1 95 ? 4.43400 -18.91600 -3.75600 1.000 42.11633 92 VAL A N 1
ATOM 687 C CA . VAL A 1 95 ? 4.04600 -19.84000 -4.81500 1.000 46.03287 92 VAL A CA 1
ATOM 688 C C . VAL A 1 95 ? 2.72300 -19.41900 -5.44300 1.000 53.75642 92 VAL A C 1
ATOM 689 O O . VAL A 1 95 ? 2.59000 -19.37100 -6.66500 1.000 48.58754 92 VAL A O 1
ATOM 693 N N . GLU A 1 96 ? 1.74800 -19.11400 -4.59400 1.000 53.58237 93 GLU A N 1
ATOM 694 C CA . GLU A 1 96 ? 0.42900 -18.69100 -5.05600 1.000 48.67066 93 GLU A CA 1
ATOM 695 C C . GLU A 1 96 ? 0.52400 -17.32200 -5.72300 1.000 45.72670 93 GLU A C 1
ATOM 696 O O . GLU A 1 96 ? -0.12300 -17.05900 -6.73700 1.000 46.64584 93 GLU A O 1
ATOM 702 N N . LEU A 1 97 ? 1.34300 -16.46000 -5.13300 1.000 45.82728 94 LEU A N 1
ATOM 703 C CA . LEU A 1 97 ? 1.57100 -15.14800 -5.60900 1.000 50.20416 94 LEU A CA 1
ATOM 704 C C . LEU A 1 97 ? 2.02200 -15.13200 -7.08600 1.000 45.11742 94 LEU A C 1
ATOM 705 O O . LEU A 1 97 ? 1.52000 -14.36700 -7.85400 1.000 39.29060 94 LEU A O 1
ATOM 710 N N . VAL A 1 98 ? 3.02100 -15.93500 -7.43500 1.000 43.49194 95 VAL A N 1
ATOM 711 C CA . VAL A 1 98 ? 3.47800 -16.00800 -8.81700 1.000 38.20731 95 VAL A CA 1
ATOM 712 C C . VAL A 1 98 ? 2.39100 -16.58800 -9.70800 1.000 32.74400 95 VAL A C 1
ATOM 713 O O . VAL A 1 98 ? 2.15500 -16.09500 -10.81500 1.000 30.54275 95 VAL A O 1
ATOM 717 N N . SER A 1 99 ? 1.72500 -17.65300 -9.24900 1.000 36.02211 96 SER A N 1
ATOM 718 C CA . SER A 1 99 ? 0.74500 -18.32300 -10.09300 1.000 36.76190 96 SER A CA 1
ATOM 719 C C . SER A 1 99 ? -0.51900 -17.49100 -10.24100 1.000 34.89947 96 SER A C 1
ATOM 720 O O . SER A 1 99 ? -1.22100 -17.61700 -11.25100 1.000 30.08208 96 SER A O 1
ATOM 723 N N . THR A 1 100 ? -0.82000 -16.63600 -9.26000 1.000 37.83102 97 THR A N 1
ATOM 724 C CA . THR A 1 100 ? -1.91700 -15.68600 -9.43500 1.000 38.12397 97 THR A CA 1
ATOM 725 C C . THR A 1 100 ? -1.56900 -14.65300 -10.49600 1.000 33.85255 97 THR A C 1
ATOM 726 O O . THR A 1 100 ? -2.35400 -14.41200 -11.41700 1.000 30.45773 97 THR A O 1
ATOM 730 N N . PHE A 1 101 ? -0.37300 -14.06000 -10.40100 1.000 37.23310 98 PHE A N 1
ATOM 731 C CA . PHE A 1 101 ? 0.05000 -13.06400 -11.38300 1.000 31.50365 98 PHE A CA 1
ATOM 732 C C . PHE A 1 101 ? 0.14200 -13.66000 -12.78000 1.000 29.08902 98 PHE A C 1
ATOM 733 O O . PHE A 1 101 ? -0.23800 -13.01500 -13.76800 1.000 26.76319 98 PHE A O 1
ATOM 741 N N . THR A 1 102 ? 0.68800 -14.87200 -12.88700 1.000 28.48094 99 THR A N 1
ATOM 742 C CA . THR A 1 102 ? 0.91600 -15.44800 -14.20800 1.000 25.56724 99 THR A CA 1
ATOM 743 C C . THR A 1 102 ? -0.40100 -15.79000 -14.89600 1.000 25.04726 99 THR A C 1
ATOM 744 O O . THR A 1 102 ? -0.51200 -15.66200 -16.12200 1.000 23.50528 99 THR A O 1
ATOM 748 N N . GLN A 1 103 ? -1.41900 -16.17800 -14.12600 1.000 26.30745 100 GLN A N 1
ATOM 749 C CA . GLN A 1 103 ? -2.74200 -16.39800 -14.71100 1.000 25.29837 100 GLN A CA 1
ATOM 750 C C . GLN A 1 103 ? -3.43500 -15.08300 -15.04700 1.000 24.28226 100 GLN A C 1
ATOM 751 O O . GLN A 1 103 ? -4.12500 -14.98700 -16.06900 1.000 24.20246 100 GLN A O 1
ATOM 757 N N . GLN A 1 104 ? -3.25700 -14.05500 -14.21200 1.000 25.31959 101 GLN A N 1
ATOM 758 C CA . GLN A 1 104 ? -3.77400 -12.73300 -14.55000 1.000 27.48429 101 GLN A CA 1
ATOM 759 C C . GLN A 1 104 ? -3.10800 -12.16400 -15.79700 1.000 28.63144 101 GLN A C 1
ATOM 760 O O . GLN A 1 104 ? -3.73500 -11.39800 -16.53300 1.000 23.94402 101 GLN A O 1
ATOM 766 N N . PHE A 1 105 ? -1.83800 -12.51000 -16.04600 1.000 22.09057 102 PHE A N 1
ATOM 767 C CA . PHE A 1 105 ? -1.17800 -12.07700 -17.27200 1.000 24.57753 102 PHE A CA 1
ATOM 768 C C . PHE A 1 105 ? -1.97700 -12.51500 -18.49200 1.000 20.23619 102 PHE A C 1
ATOM 769 O O . PHE A 1 105 ? -2.21700 -11.72900 -19.41700 1.000 23.14482 102 PHE A O 1
ATOM 777 N N . VAL A 1 106 ? -2.40900 -13.77300 -18.50300 1.000 18.77513 103 VAL A N 1
ATOM 778 C CA . VAL A 1 106 ? -3.21800 -14.28500 -19.60700 1.000 23.06077 103 VAL A CA 1
ATOM 779 C C . VAL A 1 106 ? -4.59600 -13.62100 -19.62500 1.000 19.11230 103 VAL A C 1
ATOM 780 O O . VAL A 1 106 ? -5.07500 -13.20500 -20.68500 1.000 22.92530 103 VAL A O 1
ATOM 784 N N . ASP A 1 107 ? -5.23400 -13.48200 -18.45300 1.000 23.48995 104 ASP A N 1
ATOM 785 C CA . ASP A 1 107 ? -6.57900 -12.89000 -18.38000 1.000 24.63915 104 ASP A CA 1
ATOM 786 C C . ASP A 1 107 ? -6.59800 -11.45800 -18.89200 1.000 26.04224 104 ASP A C 1
ATOM 787 O O . ASP A 1 107 ? -7.58700 -11.01500 -19.49600 1.000 26.71091 104 ASP A O 1
ATOM 792 N N . VAL A 1 108 ? -5.53900 -10.69700 -18.61000 1.000 22.65723 105 VAL A N 1
ATOM 793 C CA . VAL A 1 108 ? -5.49100 -9.31400 -19.06300 1.000 24.47795 105 VAL A CA 1
ATOM 794 C C . VAL A 1 108 ? -5.45200 -9.25800 -20.58200 1.000 27.24323 105 VAL A C 1
ATOM 795 O O . VAL A 1 108 ? -6.08200 -8.38600 -21.21000 1.000 26.01469 105 VAL A O 1
ATOM 799 N N . ILE A 1 109 ? -4.66500 -10.15300 -21.19500 1.000 24.62336 106 ILE A N 1
ATOM 800 C CA . ILE A 1 109 ? -4.56100 -10.16600 -22.64800 1.000 22.41495 106 ILE A CA 1
ATOM 801 C C . ILE A 1 109 ? -5.91900 -10.46800 -23.24600 1.000 25.38485 106 ILE A C 1
ATOM 802 O O . ILE A 1 109 ? -6.37400 -9.79900 -24.17600 1.000 26.43841 106 ILE A O 1
ATOM 807 N N . ARG A 1 110 ? -6.58100 -11.49300 -22.70800 1.000 27.82753 107 ARG A N 1
ATOM 808 C CA . ARG A 1 110 ? -7.90600 -11.87100 -23.18200 1.000 27.79769 107 ARG A CA 1
ATOM 809 C C . ARG A 1 110 ? -8.94800 -10.81400 -22.85300 1.000 31.04546 107 ARG A C 1
ATOM 810 O O . ARG A 1 110 ? -9.88900 -10.62300 -23.62800 1.000 30.14935 107 ARG A O 1
ATOM 818 N N . GLY A 1 111 ? -8.77900 -10.09100 -21.74400 1.000 28.49778 108 GLY A N 1
ATOM 819 C CA . GLY A 1 111 ? -9.74700 -9.07600 -21.34400 1.000 33.62196 108 GLY A CA 1
ATOM 820 C C . GLY A 1 111 ? -9.68600 -7.79000 -22.14700 1.000 32.39188 108 GLY A C 1
ATOM 821 O O . GLY A 1 111 ? -10.60100 -6.96400 -22.03700 1.000 34.77340 108 GLY A O 1
ATOM 822 N N . ASP A 1 112 ? -8.62200 -7.58500 -22.92400 1.000 32.85635 109 ASP A N 1
ATOM 823 C CA . ASP A 1 112 ? -8.55800 -6.41400 -23.78900 1.000 33.04447 109 ASP A CA 1
ATOM 824 C C . ASP A 1 112 ? -7.57400 -6.67700 -24.91800 1.000 31.36025 109 ASP A C 1
ATOM 825 O O . ASP A 1 112 ? -6.48400 -6.08200 -24.95500 1.000 32.25148 109 ASP A O 1
ATOM 830 N N . PRO A 1 113 ? -7.93100 -7.56000 -25.85500 1.000 34.21010 110 PRO A N 1
ATOM 831 C CA . PRO A 1 113 ? -7.01200 -7.86800 -26.96000 1.000 29.80092 110 PRO A CA 1
ATOM 832 C C . PRO A 1 113 ? -6.76300 -6.68700 -27.88000 1.000 38.33678 110 PRO A C 1
ATOM 833 O O . PRO A 1 113 ? -5.65800 -6.55900 -28.41600 1.000 32.02712 110 PRO A O 1
ATOM 837 N N . GLN A 1 114 ? -7.75400 -5.81300 -28.08900 1.000 28.23945 111 GLN A N 1
ATOM 838 C CA . GLN A 1 114 ? -7.51100 -4.67300 -28.96000 1.000 32.42188 111 GLN A CA 1
ATOM 839 C C . GLN A 1 114 ? -6.54800 -3.68500 -28.32300 1.000 27.29936 111 GLN A C 1
ATOM 840 O O . GLN A 1 114 ? -5.77900 -3.02500 -29.03400 1.000 35.11041 111 GLN A O 1
ATOM 846 N N . ALA A 1 115 ? -6.54700 -3.58000 -26.98900 1.000 24.86819 112 ALA A N 1
ATOM 847 C CA . ALA A 1 115 ? -5.56700 -2.71200 -26.35000 1.000 32.09033 112 ALA A CA 1
ATOM 848 C C . ALA A 1 115 ? -4.17500 -3.30300 -26.47600 1.000 26.32997 112 ALA A C 1
ATOM 849 O O . ALA A 1 115 ? -3.21300 -2.58800 -26.78300 1.000 30.90584 112 ALA A O 1
ATOM 851 N N . VAL A 1 116 ? -4.04600 -4.61600 -26.28300 1.000 25.78778 113 VAL A N 1
ATOM 852 C CA . VAL A 1 116 ? -2.74400 -5.23500 -26.47800 1.000 21.84548 113 VAL A CA 1
ATOM 853 C C . VAL A 1 116 ? -2.28500 -5.02500 -27.91200 1.000 23.06703 113 VAL A C 1
ATOM 854 O O . VAL A 1 116 ? -1.16200 -4.56500 -28.16100 1.000 27.08715 113 VAL A O 1
ATOM 858 N N . ALA A 1 117 ? -3.16400 -5.32900 -28.87100 1.000 24.40179 114 ALA A N 1
ATOM 859 C CA . ALA A 1 117 ? -2.87800 -5.05900 -30.27600 1.000 26.90171 114 ALA A CA 1
ATOM 860 C C . ALA A 1 117 ? -2.37000 -3.63500 -30.47600 1.000 34.02567 114 ALA A C 1
ATOM 861 O O . ALA A 1 117 ? -1.40400 -3.41600 -31.21700 1.000 30.29765 114 ALA A O 1
ATOM 863 N N . GLU A 1 118 ? -2.99400 -2.66200 -29.79900 1.000 28.86551 115 GLU A N 1
ATOM 864 C CA . GLU A 1 118 ? -2.58400 -1.25900 -29.90500 1.000 32.89678 115 GLU A CA 1
ATOM 865 C C . GLU A 1 118 ? -1.18200 -1.03000 -29.36700 1.000 38.72459 115 GLU A C 1
ATOM 866 O O . GLU A 1 118 ? -0.32900 -0.44600 -30.04900 1.000 40.16044 115 GLU A O 1
ATOM 872 N N . HIS A 1 119 ? -0.94600 -1.40600 -28.10700 1.000 36.88055 116 HIS A N 1
ATOM 873 C CA . HIS A 1 119 ? 0.35400 -1.13900 -27.50200 1.000 39.62118 116 HIS A CA 1
ATOM 874 C C . HIS A 1 119 ? 1.47200 -1.81300 -28.28300 1.000 36.37939 116 HIS A C 1
ATOM 875 O O . HIS A 1 119 ? 2.50700 -1.19300 -28.54900 1.000 38.81173 116 HIS A O 1
ATOM 882 N N . LEU A 1 120 ? 1.29100 -3.05100 -28.68400 1.000 32.87211 117 LEU A N 1
ATOM 883 C CA . LEU A 1 120 ? 2.34300 -3.79400 -29.34100 1.000 39.60438 117 LEU A CA 1
ATOM 884 C C . LEU A 1 120 ? 2.43500 -3.69300 -30.84300 1.000 40.82780 117 LEU A C 1
ATOM 885 O O . LEU A 1 120 ? 3.36900 -4.18000 -31.43500 1.000 37.77309 117 LEU A O 1
ATOM 890 N N . ASN A 1 121 ? 1.44400 -3.04200 -31.41400 1.000 38.67169 118 ASN A N 1
ATOM 891 C CA . ASN A 1 121 ? 1.29800 -2.92100 -32.83800 1.000 36.00193 118 ASN A CA 1
ATOM 892 C C . ASN A 1 121 ? 1.40300 -4.22700 -33.53300 1.000 41.49170 118 ASN A C 1
ATOM 893 O O . ASN A 1 121 ? 2.21800 -4.39200 -34.38600 1.000 37.38879 118 ASN A O 1
ATOM 898 N N . ILE A 1 122 ? 0.51100 -5.12900 -33.17400 1.000 37.67949 119 ILE A N 1
ATOM 899 C CA . ILE A 1 122 ? 0.42900 -6.42300 -33.80900 1.000 36.76905 119 ILE A CA 1
ATOM 900 C C . ILE A 1 122 ? -1.04100 -6.67400 -34.12200 1.000 32.64855 119 ILE A C 1
ATOM 901 O O . ILE A 1 122 ? -1.93400 -5.96000 -33.65200 1.000 45.50318 119 ILE A O 1
ATOM 906 N N . SER A 1 123 ? -1.30600 -7.70500 -34.91100 1.000 39.46390 120 SER A N 1
ATOM 907 C CA . SER A 1 123 ? -2.67800 -8.06100 -35.23000 1.000 37.39512 120 SER A CA 1
ATOM 908 C C . SER A 1 123 ? -3.35100 -8.75500 -34.04600 1.000 37.52431 120 SER A C 1
ATOM 909 O O . SER A 1 123 ? -2.70200 -9.20900 -33.09400 1.000 29.60643 120 SER A O 1
ATOM 912 N N . LEU A 1 124 ? -4.68200 -8.81500 -34.11000 1.000 33.45926 121 LEU A N 1
ATOM 913 C CA . LEU A 1 124 ? -5.45400 -9.53700 -33.10500 1.000 33.59016 121 LEU A CA 1
ATOM 914 C C . LEU A 1 124 ? -5.17500 -11.03200 -33.15000 1.000 29.41556 121 LEU A C 1
ATOM 915 O O . LEU A 1 124 ? -5.26900 -11.70900 -32.12100 1.000 30.36346 121 LEU A O 1
ATOM 920 N N . GLU A 1 125 ? -4.87800 -11.57500 -34.33000 1.000 30.88997 122 GLU A N 1
ATOM 921 C CA . GLU A 1 125 ? -4.50400 -12.98200 -34.39900 1.000 31.33719 122 GLU A CA 1
ATOM 922 C C . GLU A 1 125 ? -3.19700 -13.23300 -33.64900 1.000 27.35692 122 GLU A C 1
ATOM 923 O O . GLU A 1 125 ? -3.06500 -14.23800 -32.94400 1.000 28.57077 122 GLU A O 1
ATOM 929 N N . ASP A 1 126 ? -2.23900 -12.31200 -33.75300 1.000 28.98947 123 ASP A N 1
ATOM 930 C CA . ASP A 1 126 ? -1.00800 -12.45100 -32.98200 1.000 26.19190 123 ASP A CA 1
ATOM 931 C C . ASP A 1 126 ? -1.23400 -12.22900 -31.49100 1.000 25.29484 123 ASP A C 1
ATOM 932 O O . ASP A 1 126 ? -0.48900 -12.77600 -30.67300 1.000 25.17411 123 ASP A O 1
ATOM 937 N N . VAL A 1 127 ? -2.21000 -11.39800 -31.10700 1.000 26.60780 124 VAL A N 1
ATOM 938 C CA . VAL A 1 127 ? -2.51400 -11.26700 -29.68300 1.000 30.28108 124 VAL A CA 1
ATOM 939 C C . VAL A 1 127 ? -3.06100 -12.58500 -29.14600 1.000 26.21011 124 VAL A C 1
ATOM 940 O O . VAL A 1 127 ? -2.79400 -12.96800 -27.99900 1.000 21.13039 124 VAL A O 1
ATOM 944 N N . ALA A 1 128 ? -3.81900 -13.30700 -29.96900 1.000 26.83415 125 ALA A N 1
ATOM 945 C CA . ALA A 1 128 ? -4.31800 -14.61400 -29.55200 1.000 24.04841 125 ALA A CA 1
ATOM 946 C C . ALA A 1 128 ? -3.17500 -15.61300 -29.39500 1.000 19.14617 125 ALA A C 1
ATOM 947 O O . ALA A 1 128 ? -3.18800 -16.43900 -28.47600 1.000 23.17720 125 ALA A O 1
ATOM 949 N N . ARG A 1 129 ? -2.16100 -15.52600 -30.26200 1.000 22.11660 126 ARG A N 1
ATOM 950 C CA . ARG A 1 129 ? -0.97000 -16.36200 -30.10900 1.000 21.56392 126 ARG A CA 1
ATOM 951 C C . ARG A 1 129 ? -0.30700 -16.13500 -28.75900 1.000 20.46667 126 ARG A C 1
ATOM 952 O O . ARG A 1 129 ? 0.13800 -17.08300 -28.11300 1.000 19.09804 126 ARG A O 1
ATOM 960 N N . LEU A 1 130 ? -0.21000 -14.87700 -28.33400 1.000 17.37064 127 LEU A N 1
ATOM 961 C CA . LEU A 1 130 ? 0.36200 -14.54500 -27.03200 1.000 21.70472 127 LEU A CA 1
ATOM 962 C C . LEU A 1 130 ? -0.41500 -15.19200 -25.89900 1.000 20.84194 127 LEU A C 1
ATOM 963 O O . LEU A 1 130 ? 0.17100 -15.82200 -25.01100 1.000 19.91225 127 LEU A O 1
ATOM 968 N N . ALA A 1 131 ? -1.74200 -15.01900 -25.88900 1.000 18.42067 128 ALA A N 1
ATOM 969 C CA . ALA A 1 131 ? -2.53100 -15.65800 -24.84200 1.000 18.55880 128 ALA A CA 1
ATOM 970 C C . ALA A 1 131 ? -2.35000 -17.16600 -24.89200 1.000 20.45256 128 ALA A C 1
ATOM 971 O O . ALA A 1 131 ? -2.16200 -17.81900 -23.86000 1.000 19.02536 128 ALA A O 1
ATOM 973 N N . GLU A 1 132 ? -2.41100 -17.73400 -26.09400 1.000 19.14217 129 GLU A N 1
ATOM 974 C CA . GLU A 1 132 ? -2.28400 -19.17600 -26.23700 1.000 18.01021 129 GLU A CA 1
ATOM 975 C C . GLU A 1 132 ? -0.92100 -19.63600 -25.75800 1.000 21.11262 129 GLU A C 1
ATOM 976 O O . GLU A 1 132 ? -0.81900 -20.62100 -25.02000 1.000 18.59542 129 GLU A O 1
ATOM 982 N N . ALA A 1 133 ? 0.12800 -18.91400 -26.15200 1.000 20.59140 130 ALA A N 1
ATOM 983 C CA . ALA A 1 133 ? 1.48100 -19.26300 -25.72500 1.000 23.78503 130 ALA A CA 1
ATOM 984 C C . AL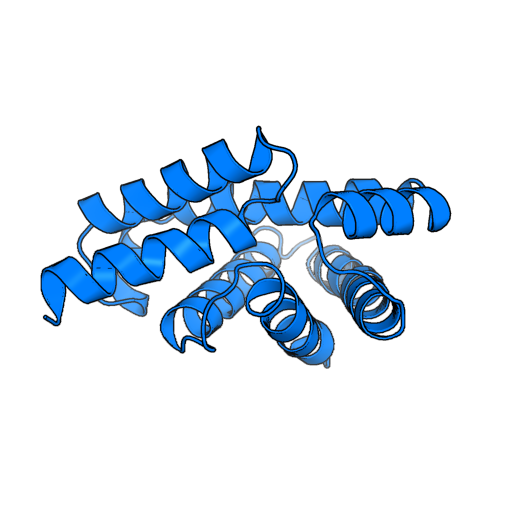A A 1 133 ? 1.61200 -19.19100 -24.20900 1.000 20.09902 130 ALA A C 1
ATOM 985 O O . ALA A 1 133 ? 2.26500 -20.04000 -23.59800 1.000 19.36701 130 ALA A O 1
ATOM 987 N N . GLY A 1 134 ? 1.00600 -18.17400 -23.58900 1.000 18.78958 131 GLY A N 1
ATOM 988 C CA . GLY A 1 134 ? 1.04000 -18.08100 -22.13800 1.000 15.26655 131 GLY A CA 1
ATOM 989 C C . GLY A 1 134 ? 0.31800 -19.23600 -21.46800 1.000 21.84539 131 GLY A C 1
ATOM 990 O O . GLY A 1 134 ? 0.80200 -19.78900 -20.47900 1.000 19.02114 131 GLY A O 1
ATOM 991 N N . GLU A 1 135 ? -0.84600 -19.62600 -22.01200 1.000 20.29228 132 GLU A N 1
ATOM 992 C CA . GLU A 1 135 ? -1.62700 -20.71900 -21.43700 1.000 22.15176 132 GLU A CA 1
ATOM 993 C C . GLU A 1 135 ? -0.83200 -22.01500 -21.44100 1.000 18.64142 132 GLU A C 1
ATOM 994 O O . GLU A 1 135 ? -0.80700 -22.74300 -20.44500 1.000 19.32741 132 GLU A O 1
ATOM 1000 N N . ALA A 1 136 ? -0.20000 -22.32600 -22.57700 1.000 15.71878 133 ALA A N 1
ATOM 1001 C CA . ALA A 1 136 ? 0.54600 -23.57100 -22.70400 1.000 19.78328 133 ALA A CA 1
ATOM 1002 C C . ALA A 1 136 ? 1.77400 -23.56400 -21.80700 1.000 20.69400 133 ALA A C 1
ATOM 1003 O O . ALA A 1 136 ? 2.11300 -24.58900 -21.21100 1.000 19.99923 133 ALA A O 1
ATOM 1005 N N . ALA A 1 137 ? 2.45100 -22.40900 -21.68700 1.000 16.72325 134 ALA A N 1
ATOM 1006 C CA . ALA A 1 137 ? 3.58700 -22.34600 -20.77900 1.000 19.88211 134 ALA A CA 1
ATOM 1007 C C . ALA A 1 137 ? 3.15000 -22.50900 -19.32700 1.000 19.75933 134 ALA A C 1
ATOM 1008 O O . ALA A 1 137 ? 3.85800 -23.14600 -18.54500 1.000 21.38908 134 ALA A O 1
ATOM 1010 N N . ILE A 1 138 ? 1.97800 -21.99000 -18.94600 1.000 18.37477 135 ILE A N 1
ATOM 1011 C CA . ILE A 1 138 ? 1.48900 -22.25900 -17.59300 1.000 18.82503 135 ILE A CA 1
ATOM 1012 C C . ILE A 1 138 ? 1.30300 -23.76100 -17.38000 1.000 20.87439 135 ILE A C 1
ATOM 1013 O O . ILE A 1 138 ? 1.73900 -24.32200 -16.36400 1.000 21.91409 135 ILE A O 1
ATOM 1018 N N . GLU A 1 139 ? 0.67600 -24.44200 -18.34900 1.000 21.88681 136 GLU A N 1
ATOM 1019 C CA . GLU A 1 139 ? 0.47100 -25.88800 -18.22200 1.000 23.90893 136 GLU A CA 1
ATOM 1020 C C . GLU A 1 139 ? 1.79500 -26.65600 -18.13800 1.000 23.55710 136 GLU A C 1
ATOM 1021 O O . GLU A 1 139 ? 1.88800 -27.66000 -17.41900 1.000 27.11225 136 GLU A O 1
ATOM 1027 N N . ARG A 1 140 ? 2.85500 -26.18300 -18.81000 1.000 24.91611 137 ARG A N 1
ATOM 1028 C CA A ARG A 1 140 ? 4.15000 -26.84500 -18.70300 0.253 22.11569 137 ARG A CA 1
ATOM 1029 C CA B ARG A 1 140 ? 4.16000 -26.83300 -18.71100 0.747 21.82320 137 ARG A CA 1
ATOM 1030 C C . ARG A 1 140 ? 4.89100 -26.50800 -17.41600 1.000 19.84648 137 ARG A C 1
ATOM 1031 O O . ARG A 1 140 ? 6.00000 -26.99800 -17.21800 1.000 27.25244 137 ARG A O 1
ATOM 1046 N N . GLY A 1 141 ? 4.31100 -25.69300 -16.54200 1.000 23.80220 138 GLY A N 1
ATOM 1047 C CA . GLY A 1 141 ? 4.99700 -25.29200 -15.32900 1.000 21.14120 138 GLY A CA 1
ATOM 1048 C C . GLY A 1 141 ? 6.03000 -24.20500 -15.51300 1.000 22.98295 138 GLY A C 1
ATOM 1049 O O . GLY A 1 141 ? 6.81200 -23.95600 -14.58900 1.000 29.92872 138 GLY A O 1
ATOM 1050 N N . GLU A 1 142 ? 6.06300 -23.54900 -16.67000 1.000 22.44826 139 GLU A N 1
ATOM 1051 C CA . GLU A 1 142 ? 7.05200 -22.50200 -16.93200 1.000 23.19257 139 GLU A CA 1
ATOM 1052 C C . GLU A 1 142 ? 6.51800 -21.10000 -16.71500 1.000 24.71764 139 GLU A C 1
ATOM 1053 O O . GLU A 1 142 ? 7.30300 -20.14400 -16.77000 1.000 23.37584 139 GLU A O 1
ATOM 1059 N N . GLY A 1 143 ? 5.21500 -20.94200 -16.50000 1.000 22.59407 140 GLY A N 1
ATOM 1060 C CA . GLY A 1 143 ? 4.63800 -19.62300 -16.36400 1.000 22.55757 140 GLY A CA 1
ATOM 1061 C C . GLY A 1 143 ? 4.37100 -18.93200 -17.68900 1.000 23.63652 140 GLY A C 1
ATOM 1062 O O . GLY A 1 143 ? 5.07000 -19.15100 -18.68700 1.000 23.48919 140 GLY A O 1
ATOM 1063 N N . ALA A 1 144 ? 3.38200 -18.04400 -17.70100 1.000 20.30067 141 ALA A N 1
ATOM 1064 C CA . ALA A 1 144 ? 2.95000 -17.45200 -18.96600 1.000 20.25935 141 ALA A CA 1
ATOM 1065 C C . ALA A 1 144 ? 3.97900 -16.47600 -19.53100 1.000 19.92437 141 ALA A C 1
ATOM 1066 O O . ALA A 1 144 ? 4.09900 -16.34800 -20.75900 1.000 19.59956 141 ALA A O 1
ATOM 1068 N N . SER A 1 145 ? 4.71800 -15.77600 -18.66600 1.000 19.32027 142 SER A N 1
ATOM 1069 C CA . SER A 1 145 ? 5.64500 -14.75700 -19.15400 1.000 17.32489 142 SER A CA 1
ATOM 1070 C C . SER A 1 145 ? 6.71200 -15.36700 -20.05200 1.000 19.08673 142 SER A C 1
ATOM 1071 O O . SER A 1 145 ? 7.06200 -14.80100 -21.09500 1.000 21.65076 142 SER A O 1
ATOM 1074 N N . LEU A 1 146 ? 7.22700 -16.53400 -19.67600 1.000 20.14015 143 LEU A N 1
ATOM 1075 C CA . LEU A 1 146 ? 8.21900 -17.19200 -20.51400 1.000 20.32059 143 LEU A CA 1
ATOM 1076 C C . LEU A 1 146 ? 7.60700 -17.59200 -21.85000 1.000 21.24890 143 LEU A C 1
ATOM 1077 O O . LEU A 1 146 ? 8.21200 -17.38300 -22.90900 1.000 17.28884 143 LEU A O 1
ATOM 1082 N N . GLY A 1 147 ? 6.39500 -18.17600 -21.81700 1.000 20.03359 144 GLY A N 1
ATOM 1083 C CA . GLY A 1 147 ? 5.73200 -18.54400 -23.05200 1.000 17.55946 144 GLY A CA 1
ATOM 1084 C C . GLY A 1 147 ? 5.50000 -17.36200 -23.96400 1.000 17.84902 144 GLY A C 1
ATOM 1085 O O . GLY A 1 147 ? 5.70600 -17.46400 -25.17900 1.000 20.58287 144 GLY A O 1
ATOM 1086 N N . VAL A 1 148 ? 5.03800 -16.23800 -23.39300 1.000 20.08494 145 VAL A N 1
ATOM 1087 C CA . VAL A 1 148 ? 4.78600 -15.03200 -24.17800 1.000 19.55517 145 VAL A CA 1
ATOM 1088 C C . VAL A 1 148 ? 6.09300 -14.44200 -24.71000 1.000 20.90934 145 VAL A C 1
ATOM 1089 O O . VAL A 1 148 ? 6.15500 -13.98800 -25.86100 1.000 18.87915 145 VAL A O 1
ATOM 1093 N N . HIS A 1 149 ? 7.15300 -14.45000 -23.89400 1.000 17.31972 146 HIS A N 1
ATOM 1094 C CA . HIS A 1 149 ? 8.45600 -13.96300 -24.34900 1.000 15.65323 146 HIS A CA 1
ATOM 1095 C C . HIS A 1 149 ? 8.89300 -14.69700 -25.61700 1.000 17.74484 146 HIS A C 1
ATOM 1096 O O . HIS A 1 149 ? 9.29700 -14.07600 -26.60900 1.000 21.18029 146 HIS A O 1
ATOM 1103 N N . ARG A 1 150 ? 8.78400 -16.02300 -25.61500 1.000 18.79340 147 ARG A N 1
ATOM 1104 C CA . ARG A 1 150 ? 9.24200 -16.79500 -26.76500 1.000 17.90816 147 ARG A CA 1
ATOM 1105 C C . ARG A 1 150 ? 8.33800 -16.59100 -27.96900 1.000 17.77294 147 ARG A C 1
ATOM 1106 O O . ARG A 1 150 ? 8.81100 -16.53500 -29.11200 1.000 19.55258 147 ARG A O 1
ATOM 1114 N N . GLU A 1 151 ? 7.03200 -16.48800 -27.74500 1.000 16.34635 148 GLU A N 1
ATOM 1115 C CA . GLU A 1 151 ? 6.14600 -16.34200 -28.89000 1.000 18.31923 148 GLU A CA 1
ATOM 1116 C C . GLU A 1 151 ? 6.30900 -14.95900 -29.51800 1.000 19.03102 148 GLU A C 1
ATOM 1117 O O . GLU A 1 151 ? 6.20200 -14.81500 -30.74300 1.000 24.78689 148 GLU A O 1
ATOM 1123 N N . LEU A 1 152 ? 6.62800 -13.94300 -28.71200 1.000 17.47418 149 LEU A N 1
ATOM 1124 C CA . LEU A 1 152 ? 6.87200 -12.61700 -29.28400 1.000 24.32052 149 LEU A CA 1
ATOM 1125 C C . LEU A 1 152 ? 8.02500 -12.64100 -30.28800 1.000 25.55314 149 LEU A C 1
ATOM 1126 O O . LEU A 1 152 ? 8.02400 -11.86900 -31.25700 1.000 26.30395 149 LEU A O 1
ATOM 1131 N N . ARG A 1 153 ? 9.00800 -13.51700 -30.08300 1.000 23.76279 150 ARG A N 1
ATOM 1132 C CA . ARG A 1 153 ? 10.11300 -13.60600 -31.03900 1.000 28.07600 150 ARG A CA 1
ATOM 1133 C C . ARG A 1 153 ? 9.64500 -14.12400 -32.38900 1.000 28.65058 150 ARG A C 1
ATOM 1134 O O . ARG A 1 153 ? 10.06600 -13.61300 -33.43500 1.000 31.28600 150 ARG A O 1
ATOM 1142 N N . ARG A 1 154 ? 8.82000 -15.17400 -32.38300 1.000 25.33623 151 ARG A N 1
ATOM 1143 C CA . ARG A 1 154 ? 8.27200 -15.70600 -33.62900 1.000 34.42021 151 ARG A CA 1
ATOM 1144 C C . ARG A 1 154 ? 7.46800 -14.65200 -34.36800 1.000 35.73823 151 ARG A C 1
ATOM 1145 O O . ARG A 1 154 ? 7.60500 -14.49000 -35.58700 1.000 40.95504 151 ARG A O 1
ATOM 1153 N N . ILE A 1 155 ? 6.57200 -13.97000 -33.65000 1.000 32.07569 152 ILE A N 1
ATOM 1154 C CA . ILE A 1 155 ? 5.74700 -12.93300 -34.26000 1.000 35.14994 152 ILE A CA 1
ATOM 1155 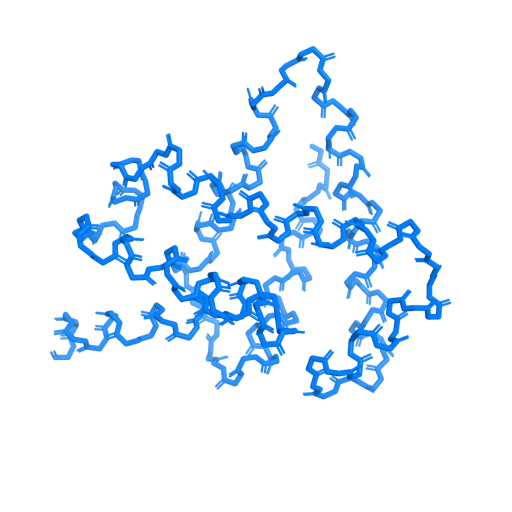C C . ILE A 1 155 ? 6.62000 -11.85200 -34.88500 1.000 41.15286 152 ILE A C 1
ATOM 1156 O O . ILE A 1 155 ? 6.37800 -11.41100 -36.01700 1.000 42.16042 152 ILE A O 1
ATOM 1161 N N . GLU A 1 156 ? 7.64400 -11.40400 -34.15800 1.000 35.87086 153 GLU A N 1
ATOM 1162 C CA . GLU A 1 156 ? 8.58400 -10.43800 -34.72300 1.000 42.37192 153 GLU A CA 1
ATOM 1163 C C . GLU A 1 156 ? 9.25100 -10.99200 -35.97800 1.000 46.40070 153 GLU A C 1
ATOM 1164 O O . GLU A 1 156 ? 9.35700 -10.29900 -36.99300 1.000 50.05179 153 GLU A O 1
ATOM 1170 N N . ALA A 1 157 ? 9.66400 -12.26000 -35.94200 1.000 44.42368 154 ALA A N 1
ATOM 1171 C CA . ALA A 1 157 ? 10.35900 -12.84500 -37.08500 1.000 47.35320 154 ALA A CA 1
ATOM 1172 C C . ALA A 1 157 ? 9.45100 -12.94700 -38.30400 1.000 56.60438 154 ALA A C 1
ATOM 1173 O O . ALA A 1 157 ? 9.88100 -12.67100 -39.42900 1.000 64.72849 154 ALA A O 1
ATOM 1175 N N . ARG A 1 158 ? 8.19400 -13.35200 -38.10400 1.000 49.53119 155 ARG A N 1
ATOM 1176 C CA . ARG A 1 158 ? 7.28000 -13.49000 -39.23100 1.000 49.71249 155 ARG A CA 1
ATOM 1177 C C . ARG A 1 158 ? 6.98300 -12.14800 -39.88300 1.000 59.14401 155 ARG A C 1
ATOM 1178 O O . ARG A 1 158 ? 6.78400 -12.08100 -41.10100 1.000 65.25946 155 ARG A O 1
ATOM 1186 N N . ARG A 1 159 ? 6.94500 -11.07300 -39.09600 1.000 61.80022 156 ARG A N 1
ATOM 1187 C CA . ARG A 1 159 ? 6.63400 -9.75100 -39.62500 1.000 64.01730 156 ARG A CA 1
ATOM 1188 C C . ARG A 1 159 ? 7.89000 -8.96700 -40.00500 1.000 73.28739 156 ARG A C 1
ATOM 1189 O O . ARG A 1 159 ? 7.98100 -8.44600 -41.11900 1.000 79.48962 156 ARG A O 1
ATOM 1197 N N . ASN A 1 160 ? 8.86300 -8.87100 -39.09400 1.000 67.78278 157 ASN A N 1
ATOM 1198 C CA . ASN A 1 160 ? 10.05700 -8.07000 -39.35900 1.000 77.58507 157 ASN A CA 1
ATOM 1199 C C . ASN A 1 160 ? 10.88900 -8.68100 -40.48200 1.000 80.60356 157 ASN A C 1
ATOM 1200 O O . ASN A 1 160 ? 11.08700 -8.06400 -41.53500 1.000 85.35447 157 ASN A O 1
ATOM 1205 N N . SER A 1 161 ? 11.38500 -9.89600 -40.27000 1.000 77.31052 158 SER A N 1
ATOM 1206 C CA . SER A 1 161 ? 12.16800 -10.60300 -41.27800 1.000 79.95631 158 SER A CA 1
ATOM 1207 C C . SER A 1 161 ? 11.35500 -10.87500 -42.54300 1.000 80.28223 158 SER A C 1
ATOM 1208 O O . SER A 1 161 ? 10.15800 -11.15900 -42.47900 1.000 74.48786 158 SER A O 1
#

B-factor: mean 38.85, std 15.88, range [15.27, 95.59]

Foldseek 3Di:
DVLVLLLVLVQVVLCQQLVHDRDVLLSLLVVVLLVCQQVVCVVCNVVSSVLSVVQSVLSVVVVVDDARYLVSSCVSQVVVPVSNNVSQVVSLVSSLVSLVVCVVVSCVRNVDDSVLSVQLSVQQVVCVVVSNGSSSSNSVSVVVRCVVPVD

Radius of gyration: 14.68 Å; Cα contacts (8 Å, |Δi|>4): 158; chains: 1; bounding box: 33×30×42 Å

Secondary structure (DSSP, 8-state):
--THHHHHHHHHHHHHHHT----HHHHHHHHHHHHHHHHT-GGGHHHHHHHHHHHHHHHHHHHHS---SHHHHHHHHHHH-HHHHHHHHHHHHHHHHHHHH-HHHHHHHHT--HHHHHHHHHHHHHHHHTTS-HHHHHHHHHHHHHHHHT-

Solvent-accessible surface area: 8146 Å² total; per-residue (Å²): 146,77,23,124,68,1,29,138,8,4,15,60,4,11,42,128,22,7,63,13,74,91,21,95,34,0,56,83,0,2,104,30,0,4,71,33,13,28,144,64,39,114,156,128,120,77,113,33,32,53,44,10,46,74,5,14,141,5,10,20,46,1,39,138,114,129,18,95,61,25,105,51,17,38,38,9,9,158,148,66,18,111,125,4,54,112,18,21,53,62,16,13,79,49,0,3,74,22,1,124,65,66,52,124,20,0,16,135,83,5,132,26,40,85,112,1,2,38,66,0,2,92,16,0,66,40,0,49,153,145,32,49,21,0,7,7,6,0,2,99,28,0,110,148,3,38,56,108,136,122,121

Sequence (151 aa):
QAVEDFLRVHSELVHRRLAGDPPDELFQRLDRFVTDAIIEGNPERRDEIKADLARAARVFGEALERDITTPEDFNAFLRELGPEAVELVSTFTQQFVDVIRGDPQAVAEHLNISLEDVARLAEAGEAAIERRGEGASLGVHRELRRIEARRNS